Protein AF-A0A836XGP8-F1 (afdb_monomer_lite)

Structure (mmCIF, N/CA/C/O backbone):
data_AF-A0A836XGP8-F1
#
_entry.id   AF-A0A836XGP8-F1
#
loop_
_atom_site.group_PDB
_atom_site.id
_atom_site.type_symbol
_atom_site.label_atom_id
_atom_site.label_alt_id
_atom_site.label_comp_id
_atom_site.label_asym_id
_atom_site.label_entity_id
_atom_site.label_seq_id
_atom_site.pdbx_PDB_ins_code
_atom_site.Cartn_x
_atom_site.Cartn_y
_atom_site.Cartn_z
_atom_site.occupancy
_atom_site.B_iso_or_equiv
_atom_site.auth_seq_id
_atom_site.auth_comp_id
_atom_site.auth_asym_id
_atom_site.auth_atom_id
_atom_site.pdbx_PDB_model_num
ATOM 1 N N . MET A 1 1 ? -27.744 5.414 0.526 1.00 43.53 1 MET A N 1
ATOM 2 C CA . MET A 1 1 ? -26.416 5.527 -0.120 1.00 43.53 1 MET A CA 1
ATOM 3 C C . MET A 1 1 ? -25.516 4.475 0.506 1.00 43.53 1 MET A C 1
ATOM 5 O O . MET A 1 1 ? -25.397 4.477 1.724 1.00 43.53 1 MET A O 1
ATOM 9 N N . ARG A 1 2 ? -24.977 3.517 -0.259 1.00 49.94 2 ARG A N 1
ATOM 10 C CA . ARG A 1 2 ? -24.119 2.464 0.305 1.00 49.94 2 ARG A CA 1
ATOM 11 C C . ARG A 1 2 ? -22.738 3.067 0.555 1.00 49.94 2 ARG A C 1
ATOM 13 O O . ARG A 1 2 ? -21.961 3.206 -0.380 1.00 49.94 2 ARG A O 1
ATOM 20 N N . GLN A 1 3 ? -22.467 3.486 1.790 1.00 56.12 3 GLN A N 1
ATOM 21 C CA . GLN A 1 3 ? -21.112 3.829 2.222 1.00 56.12 3 GLN A CA 1
ATOM 22 C C . GLN A 1 3 ? -20.337 2.520 2.418 1.00 56.12 3 GLN A C 1
ATOM 24 O O . GLN A 1 3 ? -20.217 2.012 3.526 1.00 56.12 3 GLN A O 1
ATOM 29 N N . GLY A 1 4 ? -19.933 1.900 1.309 1.00 62.00 4 GLY A N 1
ATOM 30 C CA . GLY A 1 4 ? -19.077 0.718 1.312 1.00 62.00 4 GLY A CA 1
ATOM 31 C C . GLY A 1 4 ? -17.623 1.160 1.261 1.00 62.00 4 GLY A C 1
ATOM 32 O O . GLY A 1 4 ? -17.265 1.954 0.393 1.00 62.00 4 GLY A O 1
ATOM 33 N N . GLY A 1 5 ? -16.806 0.679 2.197 1.00 74.19 5 GLY A N 1
ATOM 34 C CA . GLY A 1 5 ? -15.356 0.835 2.119 1.00 74.19 5 GLY A CA 1
ATOM 35 C C . GLY A 1 5 ? -14.787 0.182 0.855 1.00 74.19 5 GLY A C 1
ATOM 36 O O . GLY A 1 5 ? -15.456 -0.601 0.182 1.00 74.19 5 GLY A O 1
ATOM 37 N N . TYR A 1 6 ? -13.543 0.513 0.522 1.00 83.25 6 TYR A N 1
ATOM 38 C CA . TYR A 1 6 ? -12.830 -0.162 -0.559 1.00 83.25 6 TYR A CA 1
ATOM 39 C C . TYR A 1 6 ? -12.410 -1.561 -0.101 1.00 83.25 6 TYR A C 1
ATOM 41 O O . TYR A 1 6 ? -11.918 -1.723 1.012 1.00 83.25 6 TYR A O 1
ATOM 49 N N . GLU A 1 7 ? -12.593 -2.564 -0.956 1.00 86.69 7 GLU A N 1
ATOM 50 C CA . GLU A 1 7 ? -12.251 -3.964 -0.649 1.00 86.69 7 GLU A CA 1
ATOM 51 C C . GLU A 1 7 ? -11.000 -4.441 -1.409 1.00 86.69 7 GLU A C 1
ATOM 53 O O . GLU A 1 7 ? -10.350 -5.406 -1.003 1.00 86.69 7 GLU A O 1
ATOM 58 N N . LEU A 1 8 ? -10.630 -3.740 -2.489 1.00 87.94 8 LEU A N 1
ATOM 59 C CA . LEU A 1 8 ? -9.514 -4.076 -3.372 1.00 87.94 8 LEU A CA 1
ATOM 60 C C . LEU A 1 8 ? -8.674 -2.838 -3.696 1.00 87.94 8 LEU A C 1
ATOM 62 O O . LEU A 1 8 ? -9.192 -1.832 -4.180 1.00 87.94 8 LEU A O 1
ATOM 66 N N . LEU A 1 9 ? -7.362 -2.962 -3.503 1.00 88.56 9 LEU A N 1
ATOM 67 C CA . LEU A 1 9 ? -6.361 -2.007 -3.963 1.00 88.56 9 LEU A CA 1
ATOM 68 C C . LEU A 1 9 ? -5.457 -2.658 -5.016 1.00 88.56 9 LEU A C 1
ATOM 70 O O . LEU A 1 9 ? -4.815 -3.674 -4.749 1.00 88.56 9 LEU A O 1
ATOM 74 N N . ILE A 1 10 ? -5.361 -2.029 -6.188 1.00 88.38 10 ILE A N 1
ATOM 75 C CA . ILE A 1 10 ? -4.381 -2.366 -7.227 1.00 88.38 10 ILE A CA 1
ATOM 76 C C . ILE A 1 10 ? -3.372 -1.221 -7.287 1.00 88.38 10 ILE A C 1
ATOM 78 O O . ILE A 1 10 ? -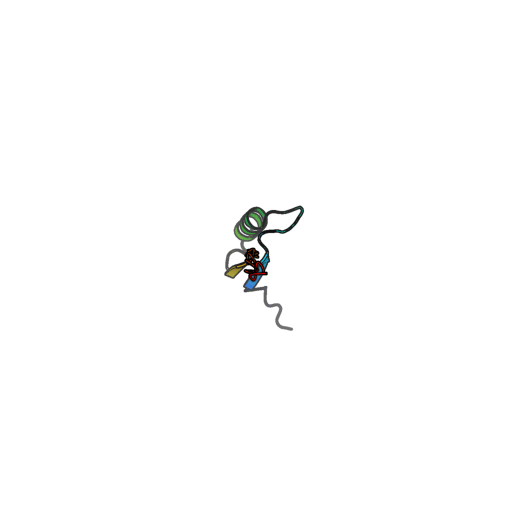3.758 -0.072 -7.492 1.00 88.38 10 ILE A O 1
ATOM 82 N N . THR A 1 11 ? -2.091 -1.516 -7.074 1.00 86.75 11 THR A N 1
ATOM 83 C CA . THR A 1 11 ? -1.035 -0.494 -7.031 1.00 86.75 11 THR A CA 1
ATOM 84 C C . THR A 1 11 ? 0.248 -0.968 -7.713 1.00 86.75 11 THR A C 1
ATOM 86 O O . THR A 1 11 ? 0.537 -2.165 -7.756 1.00 86.75 11 THR A O 1
ATOM 89 N N . ASP A 1 12 ? 1.017 -0.034 -8.270 1.00 83.06 12 ASP A N 1
ATOM 90 C CA . ASP A 1 12 ? 2.304 -0.337 -8.895 1.00 83.06 12 ASP A CA 1
ATOM 91 C C . ASP A 1 12 ? 3.429 -0.346 -7.851 1.00 83.06 12 ASP A C 1
ATOM 93 O O . ASP A 1 12 ? 3.449 0.447 -6.909 1.00 83.06 12 ASP A O 1
ATOM 97 N N . TRP A 1 13 ? 4.393 -1.248 -8.016 1.00 75.94 13 TRP A N 1
ATOM 98 C CA . TRP A 1 13 ? 5.563 -1.320 -7.146 1.00 75.94 13 TRP A CA 1
ATOM 99 C C . TRP A 1 13 ? 6.524 -0.128 -7.325 1.00 75.94 13 TRP A C 1
ATOM 101 O O . TRP A 1 13 ? 7.148 0.302 -6.355 1.00 75.94 13 TRP A O 1
ATOM 111 N N . ASN A 1 14 ? 6.660 0.404 -8.543 1.00 70.19 14 ASN A N 1
ATOM 112 C CA . ASN A 1 14 ? 7.590 1.471 -8.930 1.00 70.19 14 ASN A CA 1
ATOM 113 C C . ASN A 1 14 ? 6.972 2.876 -8.790 1.00 70.19 14 ASN A C 1
ATOM 115 O O . ASN A 1 14 ? 7.106 3.722 -9.677 1.00 70.19 14 ASN A O 1
ATOM 119 N N . MET A 1 15 ? 6.318 3.156 -7.664 1.00 77.38 15 MET A N 1
ATOM 120 C CA . MET A 1 15 ? 5.889 4.518 -7.347 1.00 77.38 15 MET A CA 1
ATOM 121 C C . MET A 1 15 ? 7.081 5.387 -6.903 1.00 77.38 15 MET A C 1
ATOM 123 O O . MET A 1 15 ? 7.83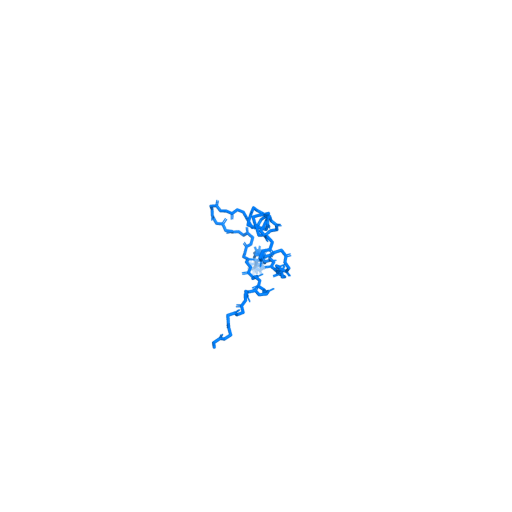5 4.983 -6.013 1.00 77.38 15 MET A O 1
ATOM 127 N N . PRO A 1 16 ? 7.264 6.599 -7.464 1.00 61.00 16 PRO A N 1
ATOM 128 C CA . PRO A 1 16 ? 8.145 7.584 -6.852 1.00 61.00 16 PRO A CA 1
ATOM 129 C C . PRO A 1 16 ? 7.553 8.027 -5.502 1.00 61.00 16 PRO A C 1
ATOM 131 O O . PRO A 1 16 ? 6.337 8.058 -5.334 1.00 61.00 16 PRO A O 1
ATOM 134 N N . GLN A 1 17 ? 8.412 8.410 -4.554 1.00 73.75 17 GLN A N 1
ATOM 135 C CA . GLN A 1 17 ? 8.082 8.954 -3.219 1.00 73.75 17 GLN A CA 1
ATOM 136 C C . GLN A 1 17 ? 7.660 7.946 -2.139 1.00 73.75 17 GLN A C 1
ATOM 138 O O . GLN A 1 17 ? 8.128 8.077 -1.013 1.00 73.75 17 GLN A O 1
ATOM 143 N N . VAL A 1 18 ? 6.823 6.950 -2.442 1.00 73.88 18 VAL A N 1
ATOM 144 C CA . VAL A 1 18 ? 6.384 5.941 -1.458 1.00 73.88 18 VAL A CA 1
ATOM 145 C C . VAL A 1 18 ? 6.543 4.556 -2.059 1.00 73.88 18 VAL A C 1
ATOM 147 O O . VAL A 1 18 ? 5.963 4.259 -3.101 1.00 73.88 18 VAL A O 1
ATOM 150 N N . SER A 1 19 ? 7.313 3.689 -1.398 1.00 81.44 19 SER A N 1
ATOM 151 C CA . SER A 1 19 ? 7.398 2.294 -1.831 1.00 81.44 19 SER A CA 1
ATOM 152 C C . SER A 1 19 ? 6.057 1.597 -1.603 1.00 81.44 19 SER A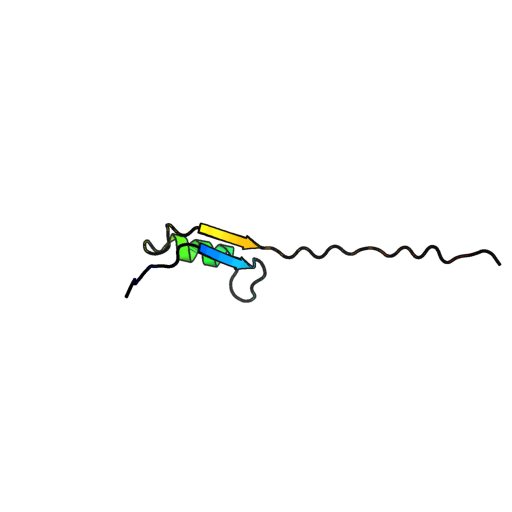 C 1
ATOM 154 O O . SER A 1 19 ? 5.397 1.809 -0.583 1.00 81.44 19 SER A O 1
ATOM 156 N N . GLY A 1 20 ? 5.656 0.710 -2.511 1.00 80.38 20 GLY A N 1
ATOM 157 C CA . GLY A 1 20 ? 4.396 -0.009 -2.337 1.00 80.38 20 GLY A CA 1
ATOM 158 C C . GLY A 1 20 ? 4.349 -0.886 -1.065 1.00 80.38 20 GLY A C 1
ATOM 159 O O . GLY A 1 20 ? 3.274 -1.113 -0.519 1.00 80.38 20 GLY A O 1
ATOM 160 N N . LEU A 1 21 ? 5.503 -1.294 -0.519 1.00 85.00 21 LEU A N 1
ATOM 161 C CA . LEU A 1 21 ? 5.622 -1.942 0.799 1.00 85.00 21 LEU A CA 1
ATOM 162 C C . LEU A 1 21 ? 5.235 -1.013 1.958 1.00 85.00 21 LEU A C 1
ATOM 164 O O . LEU A 1 21 ? 4.519 -1.421 2.871 1.00 85.00 21 LEU A O 1
ATOM 168 N N . GLU A 1 22 ? 5.694 0.238 1.923 1.00 88.69 22 GLU A N 1
ATOM 169 C CA . GLU A 1 22 ? 5.368 1.239 2.943 1.00 88.69 22 GLU A CA 1
ATOM 170 C C . GLU A 1 22 ? 3.869 1.571 2.934 1.00 88.69 22 GLU A C 1
ATOM 172 O O . GLU A 1 22 ? 3.249 1.725 3.988 1.00 88.69 22 GLU A O 1
ATOM 177 N N . LEU A 1 23 ? 3.259 1.605 1.746 1.00 87.25 23 LEU A N 1
ATOM 178 C CA . LEU A 1 23 ? 1.811 1.729 1.594 1.00 87.25 23 LEU A CA 1
ATOM 179 C C . LEU A 1 23 ? 1.069 0.542 2.231 1.00 87.25 23 LEU A C 1
ATOM 181 O O . LEU A 1 23 ? 0.134 0.753 3.003 1.00 87.25 23 LEU A O 1
ATOM 185 N N . VAL A 1 24 ? 1.506 -0.697 1.971 1.00 89.50 24 VAL A N 1
ATOM 186 C CA . VAL A 1 24 ? 0.919 -1.901 2.590 1.00 89.50 24 VAL A CA 1
ATOM 187 C C . VAL A 1 24 ? 1.020 -1.841 4.115 1.00 89.50 24 VAL A C 1
ATOM 189 O O . VAL A 1 24 ? 0.033 -2.117 4.795 1.00 89.50 24 VAL A O 1
ATOM 192 N N . ALA A 1 25 ? 2.170 -1.437 4.661 1.00 91.25 25 ALA A N 1
ATOM 193 C CA . ALA A 1 25 ? 2.355 -1.314 6.106 1.00 91.25 25 ALA A CA 1
ATOM 194 C C . ALA A 1 25 ? 1.355 -0.324 6.732 1.00 91.25 25 ALA A C 1
ATOM 196 O O . ALA A 1 25 ? 0.698 -0.655 7.719 1.00 91.25 25 ALA A O 1
ATOM 197 N N . LYS A 1 26 ? 1.166 0.853 6.119 1.00 91.56 26 LYS A N 1
ATOM 198 C CA . LYS A 1 26 ? 0.192 1.860 6.581 1.00 91.56 26 LYS A CA 1
ATOM 199 C C . LYS A 1 26 ? -1.246 1.337 6.538 1.00 91.56 26 LYS A C 1
ATOM 201 O O . LYS A 1 26 ? -2.007 1.564 7.474 1.00 91.56 26 LYS A O 1
ATOM 206 N N . LEU A 1 27 ? -1.613 0.601 5.487 1.00 90.75 27 LEU A N 1
ATOM 207 C CA .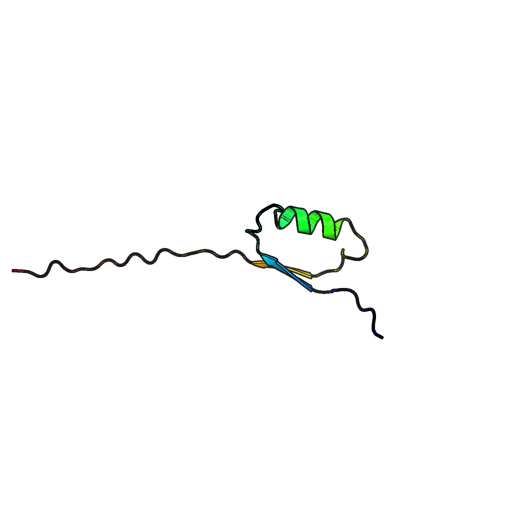 LEU A 1 27 ? -2.961 0.040 5.335 1.00 90.75 27 LEU A CA 1
ATOM 208 C C . LEU A 1 27 ? -3.247 -1.109 6.308 1.00 90.75 27 LEU A C 1
ATOM 210 O O . LEU A 1 27 ? -4.380 -1.245 6.762 1.00 90.75 27 LEU A O 1
ATOM 214 N N . ARG A 1 28 ? -2.243 -1.918 6.661 1.00 91.81 28 ARG A N 1
ATOM 215 C CA . ARG A 1 28 ? -2.387 -2.985 7.668 1.00 91.81 28 ARG A CA 1
ATOM 216 C C . ARG A 1 28 ? -2.373 -2.455 9.105 1.00 91.81 28 ARG A C 1
ATOM 218 O O . ARG A 1 28 ? -2.875 -3.124 10.000 1.00 91.81 28 ARG A O 1
ATOM 225 N N . ALA A 1 29 ? -1.834 -1.258 9.337 1.00 93.50 29 ALA A N 1
ATOM 226 C CA . ALA A 1 29 ? -1.886 -0.607 10.646 1.00 93.50 29 ALA A CA 1
ATOM 227 C C . ALA A 1 29 ? -3.264 0.010 10.962 1.00 93.50 29 ALA A C 1
ATOM 229 O O . ALA A 1 29 ? -3.554 0.296 12.122 1.00 93.50 29 ALA A O 1
ATOM 230 N N . ASN A 1 30 ? -4.119 0.215 9.954 1.00 89.44 30 ASN A N 1
ATOM 231 C CA . ASN A 1 30 ? -5.450 0.791 10.123 1.00 89.44 30 ASN A CA 1
ATOM 232 C C . ASN A 1 30 ? -6.540 -0.311 10.092 1.00 89.44 30 ASN A C 1
ATOM 234 O O . ASN A 1 30 ? -6.728 -0.954 9.055 1.00 89.44 30 ASN A O 1
ATOM 238 N N . PRO A 1 31 ? -7.314 -0.509 11.182 1.00 88.88 31 PRO A N 1
ATOM 239 C CA . PRO A 1 31 ? -8.376 -1.518 11.256 1.00 88.88 31 PRO A CA 1
ATOM 240 C C . PRO A 1 31 ? -9.426 -1.414 10.145 1.00 88.88 31 PRO A C 1
ATOM 242 O O . PRO A 1 31 ? -9.946 -2.435 9.702 1.00 88.88 31 PRO A O 1
ATOM 245 N N . ALA A 1 32 ? -9.707 -0.201 9.656 1.00 87.69 32 ALA A N 1
ATOM 246 C CA . ALA A 1 32 ? -10.681 0.027 8.588 1.00 87.69 32 ALA A CA 1
ATOM 247 C C . ALA A 1 32 ? -10.224 -0.521 7.225 1.00 87.69 32 ALA A C 1
ATOM 249 O O . ALA A 1 32 ? -11.042 -0.733 6.336 1.00 87.69 32 ALA A O 1
ATOM 250 N N . THR A 1 33 ? -8.920 -0.742 7.051 1.00 89.06 33 THR A N 1
ATOM 251 C CA . THR A 1 33 ? -8.305 -1.148 5.781 1.00 89.06 33 THR A CA 1
ATOM 252 C C . THR A 1 33 ? -7.578 -2.490 5.866 1.00 89.06 33 THR A C 1
ATO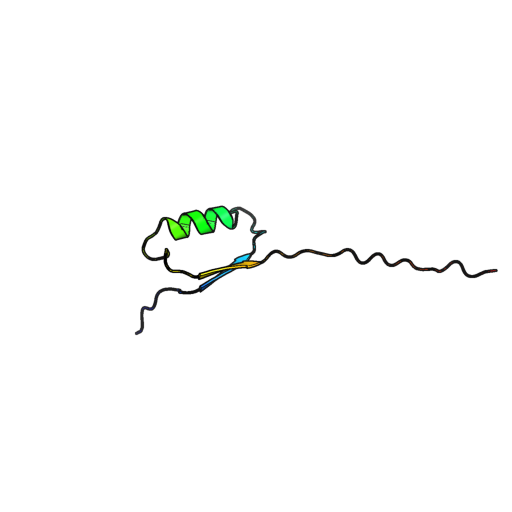M 254 O O . THR A 1 33 ? -7.134 -3.020 4.848 1.00 89.06 33 THR A O 1
ATOM 257 N N . THR A 1 34 ? -7.505 -3.087 7.059 1.00 88.94 34 THR A N 1
ATOM 258 C CA . THR A 1 34 ? -6.811 -4.357 7.318 1.00 88.94 34 THR A CA 1
ATOM 259 C C . THR A 1 34 ? -7.394 -5.545 6.564 1.00 88.94 34 THR A C 1
ATOM 261 O O . THR A 1 34 ? -6.652 -6.480 6.280 1.00 88.94 34 THR A O 1
ATOM 264 N N . ALA A 1 35 ? -8.675 -5.530 6.198 1.00 88.25 35 ALA A N 1
ATOM 265 C CA . ALA A 1 35 ? -9.290 -6.618 5.435 1.00 88.25 35 ALA A CA 1
ATOM 266 C C . ALA A 1 35 ? -9.088 -6.499 3.912 1.00 88.25 35 ALA A C 1
ATOM 268 O O . ALA A 1 35 ? -9.424 -7.431 3.187 1.00 88.25 35 ALA A O 1
ATOM 269 N N . MET A 1 36 ? -8.535 -5.387 3.412 1.00 91.44 36 MET A N 1
ATOM 270 C CA . MET A 1 36 ? -8.412 -5.171 1.969 1.00 91.44 36 MET A CA 1
ATOM 271 C C . MET A 1 36 ? -7.486 -6.195 1.302 1.00 91.44 36 MET A C 1
ATOM 273 O O . MET A 1 36 ? -6.395 -6.515 1.804 1.00 91.44 36 MET A O 1
ATOM 277 N N . LEU A 1 37 ? -7.905 -6.661 0.124 1.00 90.06 37 LEU A N 1
ATOM 278 C CA . LEU A 1 37 ? -7.055 -7.390 -0.808 1.00 90.06 37 LEU A CA 1
ATOM 279 C C . LEU A 1 37 ? -6.136 -6.390 -1.519 1.00 90.06 37 LEU A C 1
ATOM 281 O O . LEU A 1 37 ? -6.597 -5.375 -2.037 1.00 90.06 37 LEU A O 1
ATOM 285 N N . ILE A 1 38 ? -4.833 -6.675 -1.548 1.00 91.25 38 ILE A N 1
ATOM 286 C CA . ILE A 1 38 ? -3.838 -5.804 -2.183 1.00 91.25 38 ILE A CA 1
ATOM 287 C C . ILE A 1 38 ? -3.127 -6.590 -3.277 1.00 91.25 38 ILE A C 1
ATOM 289 O O . ILE A 1 38 ? -2.517 -7.623 -3.003 1.00 91.25 38 ILE A O 1
ATOM 293 N N . ILE A 1 39 ? -3.194 -6.083 -4.507 1.00 91.00 39 ILE A N 1
ATOM 294 C CA . ILE A 1 39 ? -2.486 -6.626 -5.666 1.00 91.00 39 ILE A CA 1
ATOM 295 C C . ILE A 1 39 ? -1.436 -5.609 -6.098 1.00 91.00 39 ILE A C 1
ATOM 297 O O . ILE A 1 39 ? -1.748 -4.444 -6.348 1.00 91.00 39 ILE A O 1
ATOM 301 N N . MET A 1 40 ? -0.188 -6.066 -6.198 1.00 88.62 40 MET A N 1
ATOM 302 C CA . MET A 1 40 ? 0.933 -5.241 -6.633 1.00 88.62 40 MET A CA 1
ATOM 303 C C . MET A 1 40 ? 1.444 -5.708 -7.990 1.00 88.62 40 MET A C 1
ATOM 305 O O . MET A 1 40 ? 1.797 -6.877 -8.149 1.00 88.62 40 MET A O 1
ATOM 309 N N . SER A 1 41 ? 1.521 -4.797 -8.957 1.00 82.38 41 SER A N 1
ATOM 310 C CA . SER A 1 41 ? 2.141 -5.066 -10.256 1.00 82.38 41 SER A CA 1
ATOM 311 C C . SER A 1 41 ? 3.545 -4.478 -10.323 1.00 82.38 41 SER A C 1
ATOM 313 O O . SER A 1 41 ? 3.811 -3.398 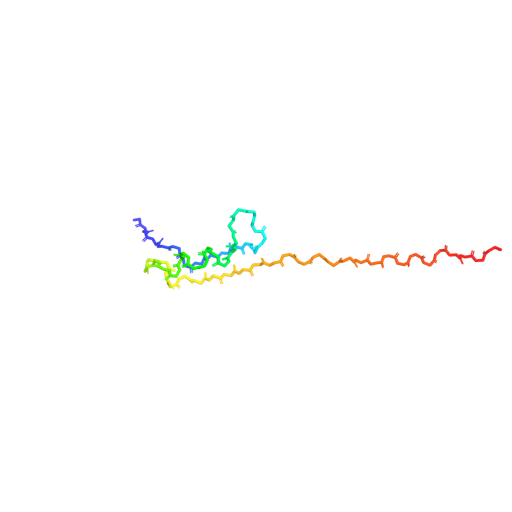-9.802 1.00 82.38 41 SER A O 1
ATOM 315 N N . ARG A 1 42 ? 4.459 -5.177 -11.000 1.00 81.31 42 ARG A N 1
ATOM 316 C CA . ARG A 1 42 ? 5.754 -4.630 -11.413 1.00 81.31 42 ARG A CA 1
ATOM 317 C C . ARG A 1 42 ? 5.870 -4.764 -12.918 1.00 81.31 42 ARG A C 1
ATOM 319 O O . ARG A 1 42 ? 5.781 -5.870 -13.447 1.00 81.31 42 ARG A O 1
ATOM 326 N N . PHE A 1 43 ? 6.144 -3.661 -13.600 1.00 77.81 43 PHE A N 1
ATOM 327 C CA . PHE A 1 43 ? 6.510 -3.717 -15.005 1.00 77.81 43 PHE A CA 1
ATOM 328 C C . PHE A 1 43 ? 7.958 -4.211 -15.155 1.00 77.81 43 PHE A C 1
ATOM 330 O O . PHE A 1 43 ? 8.901 -3.552 -14.719 1.00 77.81 43 PHE A O 1
ATOM 337 N N . VAL A 1 44 ? 8.146 -5.384 -15.766 1.00 75.31 44 VAL A N 1
ATOM 338 C CA . VAL A 1 44 ? 9.465 -5.894 -16.173 1.00 75.31 44 VAL A CA 1
ATOM 339 C C . VAL A 1 44 ? 9.605 -5.712 -17.678 1.00 75.31 44 VAL A C 1
ATOM 341 O O . VAL A 1 44 ? 8.929 -6.367 -18.469 1.00 75.31 44 VAL A O 1
ATOM 344 N N . GLN A 1 45 ? 10.503 -4.817 -18.082 1.00 72.19 45 GLN A N 1
ATOM 345 C CA . GLN A 1 45 ? 10.798 -4.566 -19.487 1.00 72.19 45 GLN A CA 1
ATOM 346 C C . GLN A 1 45 ? 11.837 -5.591 -19.972 1.00 72.19 45 GLN A C 1
ATOM 348 O O . GLN A 1 45 ? 12.975 -5.608 -19.502 1.00 72.19 45 GLN A O 1
ATOM 353 N N . SER A 1 46 ? 11.461 -6.465 -20.907 1.00 74.06 46 SER A N 1
ATOM 354 C CA . SER A 1 46 ? 12.400 -7.401 -21.534 1.00 74.06 46 SER A CA 1
ATOM 355 C C . SER A 1 46 ? 13.035 -6.760 -22.774 1.00 74.06 46 SER A C 1
ATOM 357 O O . SER A 1 46 ? 12.356 -6.418 -23.741 1.00 74.06 46 SER A O 1
ATOM 359 N N . LYS A 1 47 ? 14.365 -6.587 -22.770 1.00 68.31 47 LYS A N 1
ATOM 360 C CA . LYS A 1 47 ? 15.112 -6.180 -23.972 1.00 68.31 47 LYS A CA 1
ATOM 361 C C . LYS A 1 47 ? 15.109 -7.337 -24.972 1.00 68.31 47 LYS A C 1
ATOM 363 O O . LYS A 1 47 ? 15.887 -8.279 -24.832 1.00 68.31 47 LYS A O 1
ATOM 368 N N . ARG A 1 48 ? 14.279 -7.268 -26.016 1.00 66.56 48 ARG A N 1
ATOM 369 C CA . ARG A 1 48 ? 14.439 -8.138 -27.190 1.00 66.56 48 ARG A CA 1
ATOM 370 C C . ARG A 1 48 ? 15.677 -7.680 -27.968 1.00 66.56 48 ARG A C 1
ATOM 372 O O . ARG A 1 48 ? 15.650 -6.644 -28.624 1.00 66.56 48 ARG A O 1
ATOM 379 N N . ARG A 1 49 ? 16.780 -8.435 -27.876 1.00 61.56 49 ARG A N 1
ATOM 380 C CA . ARG A 1 49 ? 17.948 -8.259 -28.756 1.00 61.56 49 ARG A CA 1
ATOM 381 C C . ARG A 1 49 ? 17.537 -8.610 -30.189 1.00 61.56 49 ARG A C 1
ATOM 383 O O . ARG A 1 49 ? 17.358 -9.782 -30.505 1.00 61.56 49 ARG A O 1
ATOM 390 N N . TYR A 1 50 ? 17.419 -7.608 -31.056 1.00 52.69 50 TYR A N 1
ATOM 391 C CA . TYR A 1 50 ? 17.419 -7.821 -32.501 1.00 52.69 50 TYR A CA 1
ATOM 392 C C . TYR A 1 50 ? 18.851 -8.173 -32.930 1.00 52.69 50 TYR A C 1
ATOM 394 O O . TYR A 1 50 ? 19.692 -7.297 -33.113 1.00 52.69 50 TYR A O 1
ATOM 402 N N . HIS A 1 51 ? 19.150 -9.465 -33.072 1.00 57.88 51 HIS A N 1
ATOM 403 C CA . HIS A 1 51 ? 20.281 -9.900 -33.888 1.00 57.88 51 HIS A CA 1
ATOM 404 C C . HIS A 1 51 ? 19.853 -9.830 -35.357 1.00 57.88 51 HIS A C 1
ATOM 406 O O . HIS A 1 51 ? 19.311 -10.793 -35.898 1.00 57.88 51 HIS A O 1
ATOM 412 N N . ARG A 1 52 ? 20.084 -8.680 -36.006 1.00 60.88 52 ARG A N 1
ATOM 413 C CA . ARG A 1 52 ? 20.141 -8.624 -37.471 1.00 60.88 52 ARG A CA 1
ATOM 414 C C . ARG A 1 52 ? 21.369 -9.408 -37.920 1.00 60.88 52 ARG A C 1
ATOM 416 O O . ARG A 1 52 ? 22.500 -8.967 -37.740 1.00 60.88 52 ARG A O 1
ATOM 423 N N . ARG A 1 53 ? 21.120 -10.593 -38.473 1.00 58.72 53 ARG A N 1
ATOM 424 C CA . ARG A 1 53 ? 22.051 -11.322 -39.334 1.00 58.72 53 ARG A CA 1
ATOM 425 C C . ARG A 1 53 ? 22.013 -10.673 -40.719 1.00 58.72 53 ARG A C 1
ATOM 427 O O . ARG A 1 53 ? 21.514 -11.278 -41.652 1.00 58.72 53 ARG A O 1
ATOM 434 N N . ASP A 1 54 ? 22.524 -9.453 -40.826 1.00 61.28 54 ASP A N 1
ATOM 435 C CA . ASP A 1 54 ? 22.774 -8.807 -42.116 1.00 61.28 54 ASP A CA 1
ATOM 436 C C . ASP A 1 54 ? 24.286 -8.651 -42.274 1.00 61.28 54 ASP A C 1
ATOM 438 O O . ASP A 1 54 ? 24.866 -7.593 -42.061 1.00 61.28 54 ASP A O 1
ATOM 442 N N . ALA A 1 55 ? 24.933 -9.763 -42.598 1.00 61.25 55 ALA A N 1
ATOM 443 C CA . ALA A 1 55 ? 26.215 -9.768 -43.288 1.00 61.25 55 ALA A CA 1
ATOM 444 C C . ALA A 1 55 ? 26.104 -10.846 -44.365 1.00 61.25 55 ALA A C 1
ATOM 446 O O . ALA A 1 55 ? 26.682 -11.930 -44.284 1.00 61.25 55 ALA A O 1
ATOM 447 N N . GLY A 1 56 ? 25.218 -10.562 -45.322 1.00 57.34 56 GLY A N 1
ATOM 448 C CA . GLY A 1 56 ? 25.199 -11.248 -46.597 1.00 57.34 56 GLY A CA 1
ATOM 449 C C . GLY A 1 56 ? 26.554 -11.069 -47.270 1.00 57.34 56 GLY A C 1
ATOM 450 O O . GLY A 1 56 ? 27.102 -9.970 -47.301 1.00 57.34 56 GLY A O 1
ATOM 451 N N . ARG A 1 57 ? 27.071 -12.194 -47.763 1.00 57.41 57 ARG A N 1
ATOM 452 C CA . ARG A 1 57 ? 28.086 -12.285 -48.810 1.00 57.41 57 ARG A CA 1
ATOM 453 C C . ARG A 1 57 ? 27.928 -11.166 -49.845 1.00 57.41 57 ARG A C 1
ATOM 455 O O . ARG A 1 57 ? 26.871 -11.084 -50.469 1.00 57.41 57 ARG A O 1
ATOM 462 N N . SER A 1 58 ? 29.017 -10.443 -50.067 1.00 64.12 58 SER A N 1
ATOM 463 C CA . SER A 1 58 ? 29.490 -10.044 -51.394 1.00 64.12 58 SER A CA 1
ATOM 464 C C . SER A 1 58 ? 30.949 -10.454 -51.500 1.00 64.12 58 SER A C 1
ATOM 466 O O . SER A 1 58 ? 31.653 -10.312 -50.474 1.00 64.12 58 SER A O 1
#

Radius of gyration: 21.65 Å; chains: 1; bounding box: 56×21×63 Å

Foldseek 3Di:
DPPDDAQEDEEEQPDPPDGVVNVVVVQCVDPSRVNHDYHYDYDDDDDDDPPPPPPDDD

pLDDT: mean 77.06, std 13.33, range [43.53, 93.5]

Secondary structure (DSSP, 8-state):
---PPP-EEEEES--SSS-HHHHHHHHHHSTTTTT-EEEEE-----------------

Sequence (58 aa):
MRQGGYELLITDWNMPQVSGLELVAKLRANPATTAMLIIMSRFVQSKRRYHRRDAGRS